Protein AF-A0A9E5WRV5-F1 (afdb_monomer_lite)

Secondary structure (DSSP, 8-state):
---------EEEEEE-S--TTEEEEEEEE-SSTTSPPEEEEEEEEEE--SSEEEEEEPPGGG--SSEEEEEEEEEEES-TTT--B-PPEEEEEEE--PPPPPPPPTTS-SS----SSS-------PPP-

Foldseek 3Di:
DDPDDDQPDKDKDWDADDDPQWFWWWKFKDQDAPDETDPPRTQDTDGDPHGTMDMDRRDVVSCQAFHKMKMWTWIFGPDPPPGDTDDTDMDIDGDHDDDPQQDADPVRHRDDDDDPDDDDDDDDDDPDD

Radius of gyration: 22.15 Å; chains: 1; bounding box: 54×24×63 Å

Sequence (129 aa):
LPVRPTNLYRLTWSANGYPSDTKGFRITASRQAGQAPDPTNVLGTVNWIGNGNYSFNIPARAINRSGQWQFDITPFDDAHPNGNPGTAARVTINAQVYPPDVLRLSDGQRFDINESGGIAIVSFTYPTL

Structure (mmCIF, N/CA/C/O backbone):
data_AF-A0A9E5WRV5-F1
#
_entry.id   AF-A0A9E5WRV5-F1
#
loop_
_atom_site.group_PDB
_atom_site.id
_atom_site.type_symbol
_atom_site.label_atom_id
_atom_site.label_alt_id
_atom_site.label_comp_id
_atom_site.label_asym_id
_atom_site.label_entity_id
_atom_site.label_seq_id
_atom_site.pdbx_PDB_ins_code
_atom_site.Cartn_x
_atom_site.Cartn_y
_atom_site.Cartn_z
_atom_site.occupancy
_atom_site.B_iso_or_equiv
_atom_site.auth_seq_id
_atom_site.auth_comp_id
_atom_site.auth_asym_id
_atom_site.auth_atom_id
_atom_site.pdbx_PDB_model_num
ATOM 1 N N . LEU A 1 1 ? -5.213 -9.100 27.767 1.00 46.94 1 LEU A N 1
ATOM 2 C CA . LEU A 1 1 ? -5.744 -9.047 26.381 1.00 46.94 1 LEU A CA 1
ATOM 3 C C . LEU A 1 1 ? -4.576 -8.857 25.434 1.00 46.94 1 LEU A C 1
ATOM 5 O O . LEU A 1 1 ? -3.623 -8.208 25.855 1.00 46.94 1 LEU A O 1
ATOM 9 N N . PRO A 1 2 ? -4.575 -9.456 24.231 1.00 42.06 2 PRO A N 1
ATOM 10 C CA . PRO A 1 2 ? -3.395 -9.399 23.389 1.00 42.06 2 PRO A CA 1
ATOM 11 C C . PRO A 1 2 ? -3.150 -7.953 22.966 1.00 42.06 2 PRO A C 1
ATOM 13 O O . PRO A 1 2 ? -4.030 -7.299 22.409 1.00 42.06 2 PRO A O 1
ATOM 16 N N . VAL A 1 3 ? -1.938 -7.485 23.250 1.00 51.16 3 VAL A N 1
ATOM 17 C CA . VAL A 1 3 ? -1.363 -6.219 22.796 1.00 51.16 3 VAL A CA 1
ATOM 18 C C . VAL A 1 3 ? -1.178 -6.342 21.284 1.00 51.16 3 VAL A C 1
ATOM 20 O O . VAL A 1 3 ? -0.115 -6.733 20.815 1.00 51.16 3 VAL A O 1
ATOM 23 N N . ARG A 1 4 ? -2.239 -6.199 20.487 1.00 54.00 4 ARG A N 1
ATOM 24 C CA . ARG A 1 4 ? -2.097 -6.393 19.038 1.00 54.00 4 ARG A CA 1
ATOM 25 C C . ARG A 1 4 ? -1.338 -5.206 18.438 1.00 54.00 4 ARG A C 1
ATOM 27 O O . ARG A 1 4 ? -1.544 -4.064 18.841 1.00 54.00 4 ARG A O 1
ATOM 34 N N . PRO A 1 5 ? -0.477 -5.499 17.454 1.00 51.69 5 PRO A N 1
ATOM 35 C CA . PRO A 1 5 ? -1.045 -5.684 16.128 1.00 51.69 5 PRO A CA 1
ATOM 36 C C . PRO A 1 5 ? -0.635 -6.986 15.432 1.00 51.69 5 PRO A C 1
ATOM 38 O O . PRO A 1 5 ? 0.535 -7.228 15.157 1.00 51.69 5 PRO A O 1
ATOM 41 N N . THR A 1 6 ? -1.627 -7.780 15.030 1.00 61.38 6 THR A N 1
ATOM 42 C CA . THR A 1 6 ? -1.492 -8.658 13.859 1.00 61.38 6 THR A CA 1
ATOM 43 C C . T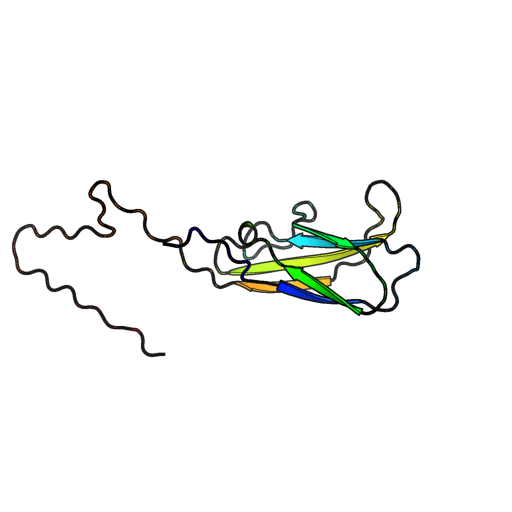HR A 1 6 ? -1.682 -7.809 12.603 1.00 61.38 6 THR A C 1
ATOM 45 O O . THR A 1 6 ? -2.588 -6.976 12.579 1.00 61.38 6 THR A O 1
ATOM 48 N N . ASN A 1 7 ? -0.886 -8.026 11.553 1.00 67.06 7 ASN A N 1
ATOM 49 C CA . ASN A 1 7 ? -1.159 -7.433 10.240 1.00 67.06 7 ASN A CA 1
ATOM 50 C C . ASN A 1 7 ? -2.526 -7.936 9.745 1.00 67.06 7 ASN A C 1
ATOM 52 O O . ASN A 1 7 ? -2.715 -9.142 9.604 1.00 67.06 7 ASN A O 1
ATOM 56 N N . LEU A 1 8 ? -3.481 -7.025 9.536 1.00 81.12 8 LEU A N 1
ATOM 57 C CA . LEU A 1 8 ? -4.853 -7.359 9.119 1.00 81.12 8 LEU A CA 1
ATOM 58 C C . LEU A 1 8 ? -5.012 -7.398 7.597 1.00 81.12 8 LEU A C 1
ATOM 60 O O . LEU A 1 8 ? -5.864 -8.112 7.082 1.00 81.12 8 LEU A O 1
ATOM 64 N N . TYR A 1 9 ? -4.184 -6.633 6.887 1.00 91.38 9 TYR A N 1
ATOM 65 C CA . TYR A 1 9 ? -4.321 -6.411 5.456 1.00 91.38 9 TYR A CA 1
ATOM 66 C C . TYR A 1 9 ? -3.006 -6.691 4.733 1.00 91.38 9 TYR A C 1
ATOM 68 O O . TYR A 1 9 ? -1.913 -6.426 5.244 1.00 91.38 9 TYR A O 1
ATOM 76 N N . ARG A 1 10 ? -3.127 -7.219 3.517 1.00 95.06 10 ARG A N 1
ATOM 77 C CA . ARG A 1 10 ? -2.019 -7.527 2.617 1.00 95.06 10 ARG A CA 1
ATOM 78 C C . ARG A 1 10 ? -2.357 -7.005 1.228 1.00 95.06 10 ARG A C 1
ATOM 80 O O . ARG A 1 10 ? -3.455 -7.243 0.737 1.00 95.06 10 ARG A O 1
ATOM 87 N N . LEU A 1 11 ? -1.398 -6.330 0.605 1.00 97.12 11 LEU A N 1
ATOM 88 C CA . LEU A 1 11 ? -1.431 -6.026 -0.821 1.00 97.12 11 LEU A CA 1
ATOM 89 C C . LEU A 1 11 ? -0.858 -7.218 -1.583 1.00 97.12 11 LEU A C 1
ATOM 91 O O . LEU A 1 11 ? 0.163 -7.770 -1.172 1.00 97.12 11 LEU A O 1
ATOM 95 N N . THR A 1 12 ? -1.493 -7.596 -2.686 1.00 97.19 12 THR A N 1
ATOM 96 C CA . THR A 1 12 ? -1.002 -8.620 -3.616 1.00 97.19 12 THR A CA 1
ATOM 97 C C . THR A 1 12 ? -1.120 -8.098 -5.036 1.00 97.19 12 THR A C 1
ATOM 99 O O . THR A 1 12 ? -2.157 -7.535 -5.385 1.00 97.19 12 THR A O 1
ATOM 102 N N . TRP A 1 13 ? -0.085 -8.284 -5.848 1.00 97.88 13 TRP A N 1
ATOM 103 C CA . TRP A 1 13 ? -0.085 -7.869 -7.250 1.00 97.88 13 TRP A CA 1
ATOM 104 C C . TRP A 1 13 ? 0.766 -8.810 -8.097 1.00 97.88 13 TRP A C 1
ATOM 106 O O . TRP A 1 13 ? 1.666 -9.479 -7.588 1.00 97.88 13 TRP A O 1
ATOM 116 N N . SER A 1 14 ? 0.483 -8.847 -9.394 1.00 97.69 14 SER A N 1
ATOM 117 C CA . SER A 1 14 ? 1.325 -9.516 -10.384 1.00 97.69 14 SER A CA 1
ATOM 118 C C . SER A 1 14 ? 2.169 -8.473 -11.101 1.00 97.69 14 SER A C 1
ATOM 120 O O . SER A 1 14 ? 1.679 -7.392 -11.425 1.00 97.69 14 SER A O 1
ATOM 122 N N . ALA A 1 15 ? 3.426 -8.799 -11.367 1.00 97.12 15 ALA A N 1
ATOM 123 C CA . ALA A 1 15 ? 4.338 -7.929 -12.087 1.00 97.12 15 ALA A CA 1
ATOM 124 C C . ALA A 1 15 ? 5.029 -8.725 -13.198 1.00 97.12 15 ALA A C 1
ATOM 126 O O . ALA A 1 15 ? 5.637 -9.764 -12.941 1.00 97.12 15 ALA A O 1
ATOM 127 N N . ASN A 1 16 ? 4.885 -8.247 -14.435 1.00 96.12 16 ASN A N 1
ATOM 128 C CA . ASN A 1 16 ? 5.365 -8.908 -15.645 1.00 96.12 16 ASN A CA 1
ATOM 129 C C . ASN A 1 16 ? 5.893 -7.868 -16.633 1.00 96.12 16 ASN A C 1
ATOM 131 O O . ASN A 1 16 ? 5.290 -6.807 -16.775 1.00 96.12 16 ASN A O 1
ATOM 135 N N . GLY A 1 17 ? 6.973 -8.195 -17.345 1.00 94.19 17 GLY A N 1
ATOM 136 C CA . GLY A 1 17 ? 7.474 -7.362 -18.447 1.00 94.19 17 GLY A CA 1
ATOM 137 C C . GLY A 1 17 ? 8.164 -6.071 -17.999 1.00 94.19 17 GLY A C 1
ATOM 138 O O . GLY A 1 17 ? 8.199 -5.103 -18.752 1.00 94.19 17 GLY A O 1
ATOM 139 N N . TYR A 1 18 ? 8.693 -6.050 -16.776 1.00 94.31 18 TYR A N 1
ATOM 140 C CA . TYR A 1 18 ? 9.471 -4.926 -16.270 1.00 94.31 18 TYR A CA 1
ATOM 141 C C . TYR A 1 18 ? 10.869 -4.875 -16.918 1.00 94.31 18 TYR A C 1
ATOM 143 O O . TYR A 1 18 ? 11.456 -5.936 -17.159 1.00 94.31 18 TYR A O 1
ATOM 151 N N . PRO A 1 19 ? 11.411 -3.673 -17.195 1.00 94.62 19 PRO A N 1
ATOM 152 C CA . PRO A 1 19 ? 12.770 -3.487 -17.706 1.00 94.62 19 PRO A CA 1
ATOM 153 C C . PRO A 1 19 ? 13.856 -4.137 -16.835 1.00 94.62 19 PRO A C 1
ATOM 155 O O . PRO A 1 19 ? 13.665 -4.337 -15.633 1.00 94.62 19 PRO A O 1
ATOM 158 N N . SER A 1 20 ? 15.014 -4.438 -17.430 1.00 94.06 20 SER A N 1
ATOM 159 C CA . SER A 1 20 ? 16.127 -5.130 -16.756 1.00 94.06 20 SER A CA 1
ATOM 160 C C . SER A 1 20 ? 16.753 -4.349 -15.600 1.00 94.06 20 SER A C 1
ATOM 162 O O . SER A 1 20 ? 17.347 -4.958 -14.718 1.00 94.06 20 SER A O 1
ATOM 164 N N . ASP A 1 21 ? 16.623 -3.026 -15.606 1.00 96.00 21 ASP A N 1
ATOM 165 C CA . ASP A 1 21 ? 17.081 -2.101 -14.565 1.00 96.00 21 ASP A CA 1
ATOM 166 C C . ASP A 1 21 ? 16.041 -1.886 -13.449 1.00 96.00 21 ASP A C 1
ATOM 168 O O . ASP A 1 21 ? 16.264 -1.108 -12.522 1.00 96.00 21 ASP A O 1
A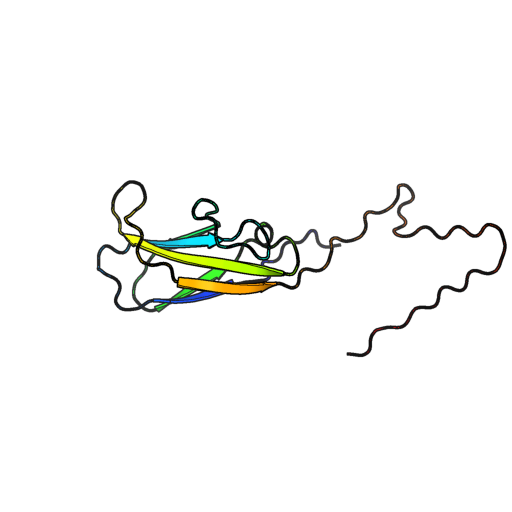TOM 172 N N . THR A 1 22 ? 14.905 -2.593 -13.478 1.00 97.06 22 THR A N 1
ATOM 173 C CA . THR A 1 22 ? 13.905 -2.509 -12.405 1.00 97.06 22 THR A CA 1
ATOM 174 C C . THR A 1 22 ? 14.487 -3.018 -11.090 1.00 97.06 22 THR A C 1
ATOM 176 O O . THR A 1 22 ? 14.905 -4.171 -10.978 1.00 97.06 22 THR A O 1
ATOM 179 N N . LYS A 1 23 ? 14.436 -2.180 -10.052 1.00 96.94 23 LYS A N 1
ATOM 180 C CA . LYS A 1 23 ? 14.965 -2.498 -8.722 1.00 96.94 23 LYS A CA 1
ATOM 181 C C . LYS A 1 23 ? 13.889 -2.975 -7.756 1.00 96.94 23 LYS A C 1
ATOM 183 O O . LYS A 1 23 ? 14.138 -3.854 -6.928 1.00 96.94 23 LYS A O 1
ATOM 188 N N . GLY A 1 24 ? 12.679 -2.428 -7.844 1.00 97.31 24 GLY A N 1
ATOM 189 C CA . GLY A 1 24 ? 11.583 -2.870 -6.988 1.00 97.31 24 GLY A CA 1
ATOM 190 C C . GLY A 1 24 ? 10.348 -1.993 -7.033 1.00 97.31 24 GLY A C 1
ATOM 191 O O . GLY A 1 24 ? 10.153 -1.196 -7.944 1.00 97.31 24 GLY A O 1
ATOM 192 N N . PHE A 1 25 ? 9.517 -2.154 -6.006 1.00 98.19 25 PHE A N 1
ATOM 193 C CA . PHE A 1 25 ? 8.255 -1.452 -5.818 1.00 98.19 25 PHE A CA 1
ATOM 194 C C . PHE A 1 25 ? 8.268 -0.707 -4.490 1.00 98.19 25 PHE A C 1
ATOM 196 O O . PHE A 1 25 ? 8.478 -1.308 -3.434 1.00 98.19 25 PHE A O 1
ATOM 203 N N . ARG A 1 26 ? 8.031 0.599 -4.530 1.00 97.94 26 ARG A N 1
ATOM 204 C CA . ARG A 1 26 ? 7.813 1.434 -3.353 1.00 97.94 26 ARG A CA 1
ATOM 205 C C . ARG A 1 26 ? 6.332 1.427 -3.012 1.00 97.94 26 ARG A C 1
ATOM 207 O O . ARG A 1 26 ? 5.503 1.666 -3.885 1.00 97.94 26 ARG A O 1
ATOM 214 N N . ILE A 1 27 ? 6.019 1.179 -1.745 1.00 98.38 27 ILE A N 1
ATOM 215 C CA . ILE A 1 27 ? 4.651 1.190 -1.234 1.00 98.38 27 ILE A CA 1
ATOM 216 C C . ILE A 1 27 ? 4.444 2.468 -0.434 1.00 98.38 27 ILE A C 1
ATOM 218 O O . ILE A 1 27 ? 5.078 2.653 0.609 1.00 98.38 27 ILE A O 1
ATOM 222 N N . THR A 1 28 ? 3.553 3.339 -0.894 1.00 98.25 28 THR A N 1
ATOM 223 C CA . THR A 1 28 ? 3.106 4.516 -0.137 1.00 98.25 28 THR A CA 1
ATOM 224 C C . THR A 1 28 ? 1.636 4.389 0.227 1.00 98.25 28 THR A C 1
ATOM 226 O O . THR A 1 28 ? 0.898 3.598 -0.362 1.00 98.25 28 THR A O 1
ATOM 229 N N . ALA A 1 29 ? 1.207 5.133 1.242 1.00 98.12 29 ALA A N 1
ATOM 230 C CA . ALA A 1 29 ? -0.157 5.063 1.748 1.00 98.12 29 ALA A CA 1
ATOM 231 C C . ALA A 1 29 ? -0.716 6.439 2.090 1.00 98.12 29 ALA A C 1
ATOM 233 O O . ALA A 1 29 ? 0.027 7.378 2.394 1.00 98.12 29 ALA A O 1
ATOM 234 N N . SER A 1 30 ? -2.040 6.547 2.119 1.00 98.06 30 SER A N 1
ATOM 235 C CA . SER A 1 30 ? -2.719 7.697 2.715 1.00 98.06 30 SER A CA 1
ATOM 236 C C . SER A 1 30 ? -2.284 7.856 4.175 1.00 98.06 30 SER A C 1
ATOM 238 O O . SER A 1 30 ? -2.056 6.867 4.871 1.00 98.06 30 SER A O 1
ATOM 240 N N . ARG A 1 31 ? -2.192 9.092 4.678 1.00 96.00 31 ARG A N 1
ATOM 241 C CA . ARG A 1 31 ? -1.978 9.329 6.122 1.00 96.00 31 ARG A CA 1
ATOM 242 C C . ARG A 1 31 ? -3.252 9.174 6.947 1.00 96.00 31 ARG A C 1
ATOM 244 O O . ARG A 1 31 ? -3.187 8.991 8.159 1.00 96.00 31 ARG A O 1
ATOM 251 N N . GLN A 1 32 ? -4.401 9.311 6.295 1.00 95.25 32 GLN A N 1
ATOM 252 C CA . GLN A 1 32 ? -5.720 9.268 6.909 1.00 95.25 32 GLN A CA 1
ATOM 253 C C . GLN A 1 32 ? -6.710 8.602 5.955 1.00 95.25 32 GLN A C 1
ATOM 255 O O . GLN A 1 32 ? -6.558 8.680 4.733 1.00 95.25 32 GLN A O 1
ATOM 260 N N . ALA A 1 33 ? -7.749 7.990 6.519 1.00 94.75 33 ALA A N 1
ATOM 261 C CA . ALA A 1 33 ? -8.847 7.444 5.735 1.00 94.75 33 ALA A CA 1
ATOM 262 C C . ALA A 1 33 ? -9.555 8.547 4.919 1.00 94.75 33 ALA A C 1
ATOM 264 O O . ALA A 1 33 ? -9.797 9.642 5.423 1.00 94.75 33 ALA A O 1
ATOM 265 N N . GLY A 1 34 ? -9.897 8.242 3.668 1.00 96.06 34 GLY A N 1
ATOM 266 C CA . GLY A 1 34 ? -10.542 9.139 2.707 1.00 96.06 34 GLY A CA 1
ATOM 267 C C . GLY A 1 34 ? -9.578 10.030 1.921 1.00 96.06 34 GLY A C 1
ATOM 268 O O . GLY A 1 34 ? -10.026 10.777 1.059 1.00 96.06 34 GLY A O 1
ATOM 269 N N . GLN A 1 35 ? -8.272 9.960 2.196 1.00 97.12 35 GLN A N 1
ATOM 270 C CA . GLN A 1 35 ? -7.258 10.761 1.507 1.00 97.12 35 GLN A CA 1
ATOM 271 C C . GLN A 1 35 ? -6.535 9.964 0.421 1.00 97.12 35 GLN A C 1
ATOM 273 O O . GLN A 1 35 ? -6.462 8.733 0.476 1.00 97.12 35 GLN A O 1
ATOM 278 N 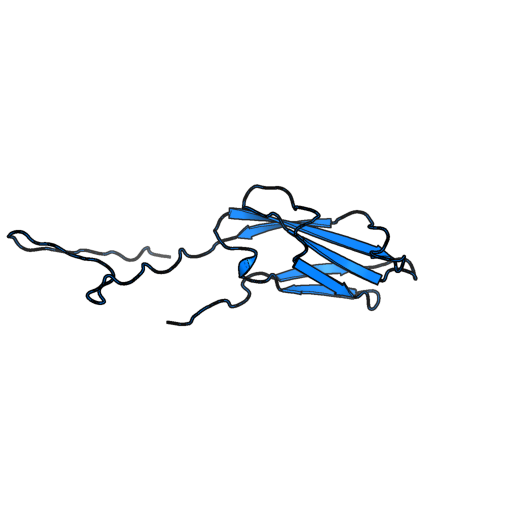N . ALA A 1 36 ? -5.941 10.677 -0.533 1.00 97.38 36 ALA A N 1
ATOM 279 C CA . ALA A 1 36 ? -5.007 10.092 -1.487 1.00 97.38 36 ALA A CA 1
ATOM 280 C C . ALA A 1 36 ? -3.712 9.613 -0.789 1.00 97.38 36 ALA A C 1
ATOM 282 O O . ALA A 1 36 ? -3.400 10.082 0.314 1.00 97.38 36 ALA A O 1
ATOM 283 N N . PRO A 1 37 ? -2.941 8.703 -1.414 1.00 97.38 37 PRO A N 1
ATOM 284 C CA . PRO A 1 37 ? -1.621 8.326 -0.931 1.00 97.38 37 PRO A CA 1
ATOM 285 C C . PRO A 1 37 ? -0.694 9.535 -0.834 1.00 97.38 37 PRO A C 1
ATOM 287 O O . PRO A 1 37 ? -0.621 10.348 -1.755 1.00 97.38 37 PRO A O 1
ATOM 290 N N . ASP A 1 38 ? 0.030 9.643 0.278 1.00 97.25 38 ASP A N 1
ATOM 291 C CA . ASP A 1 38 ? 1.090 10.636 0.417 1.00 97.25 38 ASP A CA 1
ATOM 292 C C . ASP A 1 38 ? 2.399 10.024 -0.116 1.00 97.25 38 ASP A C 1
ATOM 294 O O . ASP A 1 38 ? 2.861 9.022 0.442 1.00 97.25 38 ASP A O 1
ATOM 298 N N . PRO A 1 39 ? 3.028 10.602 -1.158 1.00 93.88 39 PRO A N 1
ATOM 299 C CA . PRO A 1 39 ? 4.258 10.068 -1.747 1.00 93.88 39 PRO A CA 1
ATOM 300 C C . PRO A 1 39 ? 5.442 10.026 -0.767 1.00 93.88 39 PRO A C 1
ATOM 302 O O . PRO A 1 39 ? 6.404 9.295 -0.999 1.00 93.88 39 PRO A O 1
ATOM 305 N N . THR A 1 40 ? 5.380 10.776 0.334 1.00 95.44 40 THR A N 1
ATOM 306 C CA . THR A 1 40 ? 6.387 10.771 1.405 1.00 95.44 40 THR A CA 1
ATOM 307 C C . THR A 1 40 ? 6.086 9.755 2.509 1.00 95.44 40 THR A C 1
ATOM 309 O O . THR A 1 40 ? 6.979 9.395 3.276 1.00 95.44 40 THR A O 1
ATOM 312 N N . ASN A 1 41 ? 4.852 9.248 2.593 1.00 97.12 41 ASN A N 1
ATOM 313 C CA . ASN A 1 41 ? 4.446 8.241 3.572 1.00 97.12 41 ASN A CA 1
ATOM 314 C C . ASN A 1 41 ? 4.756 6.827 3.058 1.00 97.12 41 ASN A C 1
ATOM 316 O O . ASN A 1 41 ? 3.861 6.037 2.743 1.00 97.12 41 ASN A O 1
ATOM 320 N N . VAL A 1 42 ? 6.049 6.529 2.937 1.00 97.12 42 VAL A N 1
ATOM 321 C CA . VAL A 1 42 ? 6.553 5.233 2.471 1.00 97.12 42 VAL A CA 1
ATOM 322 C C . VAL A 1 42 ? 6.416 4.192 3.581 1.00 97.12 42 VAL A C 1
ATOM 324 O O . VAL A 1 42 ? 7.004 4.324 4.653 1.00 97.12 42 VAL A O 1
ATOM 327 N N . LEU A 1 43 ? 5.660 3.127 3.315 1.00 96.69 43 LEU A N 1
ATOM 328 C CA . LEU A 1 43 ? 5.508 1.998 4.235 1.00 96.69 43 LEU A CA 1
ATOM 329 C C . LEU A 1 43 ? 6.633 0.975 4.092 1.00 96.69 43 LEU A C 1
ATOM 331 O O . LEU A 1 43 ? 6.968 0.290 5.059 1.00 96.69 43 LEU A O 1
ATOM 335 N N . GLY A 1 44 ? 7.194 0.854 2.890 1.00 96.38 44 GLY A N 1
ATOM 336 C CA . GLY A 1 44 ? 8.300 -0.047 2.611 1.00 96.38 44 GLY A CA 1
ATOM 337 C C . GLY A 1 44 ? 8.561 -0.233 1.124 1.00 96.38 44 GLY A C 1
ATOM 338 O O . GLY A 1 44 ? 7.924 0.390 0.271 1.00 96.38 44 GLY A O 1
ATOM 339 N N . THR A 1 45 ? 9.499 -1.130 0.846 1.00 96.75 45 THR A N 1
ATOM 340 C CA . THR A 1 45 ? 9.940 -1.492 -0.499 1.00 96.75 45 THR A CA 1
ATOM 341 C C . THR A 1 45 ? 9.889 -3.005 -0.656 1.00 96.75 45 THR A C 1
ATOM 343 O O . THR A 1 45 ? 10.250 -3.736 0.267 1.00 96.75 45 THR A O 1
ATOM 346 N N . VAL A 1 46 ? 9.467 -3.473 -1.826 1.00 98.06 46 VAL A N 1
ATOM 347 C CA . VAL A 1 46 ? 9.550 -4.879 -2.228 1.00 98.06 46 VAL A CA 1
ATOM 348 C C . VAL A 1 46 ? 10.504 -4.983 -3.409 1.00 98.06 46 VAL A C 1
ATOM 350 O O . VAL A 1 46 ? 10.269 -4.360 -4.441 1.00 98.06 46 VAL A O 1
ATOM 353 N N . ASN A 1 47 ? 11.592 -5.735 -3.248 1.00 97.00 47 ASN A N 1
ATOM 354 C CA . ASN A 1 47 ? 12.600 -5.891 -4.296 1.00 97.00 47 ASN A CA 1
ATOM 355 C C . ASN A 1 47 ? 12.031 -6.661 -5.488 1.00 97.00 47 ASN A C 1
ATOM 357 O O . ASN A 1 47 ? 11.286 -7.625 -5.310 1.00 97.00 47 ASN A O 1
ATOM 361 N N . TRP A 1 48 ? 12.419 -6.252 -6.690 1.00 97.06 48 TRP A N 1
ATOM 362 C CA . TRP A 1 48 ? 12.143 -6.999 -7.908 1.00 97.06 48 TRP A CA 1
ATOM 363 C C . TRP A 1 48 ? 13.037 -8.241 -7.964 1.00 97.06 48 TRP A C 1
ATOM 365 O O . TRP A 1 48 ? 14.249 -8.149 -7.785 1.00 97.06 48 TRP A O 1
ATOM 375 N N . ILE A 1 49 ? 12.430 -9.404 -8.197 1.00 96.38 49 ILE A N 1
ATOM 376 C CA . ILE A 1 49 ? 13.117 -10.702 -8.319 1.00 96.38 49 ILE A CA 1
ATOM 377 C C . ILE A 1 49 ? 12.754 -11.435 -9.622 1.00 96.38 49 ILE A C 1
ATOM 379 O O . ILE A 1 49 ? 13.015 -12.627 -9.759 1.00 96.38 49 ILE A O 1
ATOM 383 N N . GLY A 1 50 ? 12.143 -10.728 -10.578 1.00 96.88 50 GLY A N 1
ATOM 384 C CA . GLY A 1 50 ? 11.647 -11.284 -11.837 1.00 96.88 50 GLY A CA 1
ATOM 385 C C . GLY A 1 50 ? 10.121 -11.355 -11.915 1.00 96.88 50 GLY A C 1
ATOM 386 O O . GLY A 1 50 ? 9.404 -10.938 -11.004 1.00 96.88 50 GLY A O 1
ATOM 387 N N . ASN A 1 51 ? 9.611 -11.870 -13.034 1.00 97.81 51 ASN A N 1
ATOM 388 C CA . ASN A 1 51 ? 8.171 -11.953 -13.271 1.00 97.81 51 ASN A CA 1
ATOM 389 C C . ASN A 1 51 ? 7.494 -12.844 -12.224 1.00 97.81 51 ASN A C 1
ATOM 391 O O . ASN A 1 51 ? 7.990 -13.926 -11.908 1.00 97.81 51 ASN A O 1
ATOM 395 N N . GLY A 1 52 ? 6.340 -12.419 -11.717 1.00 97.81 52 GLY A N 1
ATOM 396 C CA . GLY A 1 52 ? 5.594 -13.227 -10.762 1.00 97.81 52 GLY A CA 1
ATOM 397 C C . GLY A 1 52 ? 4.627 -12.447 -9.889 1.00 97.81 52 GLY A C 1
ATOM 398 O O . GLY A 1 52 ? 4.286 -11.293 -10.154 1.00 97.81 52 GLY A O 1
ATOM 399 N N . ASN A 1 53 ? 4.174 -13.123 -8.835 1.00 98.19 53 ASN A N 1
ATOM 400 C CA . ASN A 1 53 ? 3.254 -12.574 -7.852 1.00 98.19 53 ASN A CA 1
ATOM 401 C C . ASN A 1 53 ? 4.018 -12.076 -6.630 1.00 98.19 53 ASN A C 1
ATOM 403 O O . ASN A 1 53 ? 4.842 -12.786 -6.056 1.00 98.19 53 ASN A O 1
ATOM 407 N N . TYR A 1 54 ? 3.677 -10.871 -6.208 1.00 98.38 54 TYR A N 1
ATOM 408 C CA . TYR A 1 54 ? 4.286 -10.166 -5.099 1.00 98.38 54 TYR A CA 1
ATOM 409 C C . TYR A 1 54 ? 3.252 -9.888 -4.017 1.00 98.38 54 TYR A C 1
ATOM 411 O O . TYR A 1 54 ? 2.039 -9.873 -4.257 1.00 98.38 54 TYR A O 1
ATOM 419 N N . SER A 1 55 ? 3.739 -9.657 -2.800 1.00 97.56 55 SER A N 1
ATOM 420 C CA . SER A 1 55 ? 2.882 -9.226 -1.709 1.00 97.56 55 SER A CA 1
ATOM 421 C C . SER A 1 55 ? 3.597 -8.322 -0.719 1.00 97.56 55 SER A C 1
ATOM 423 O O . SER A 1 55 ? 4.814 -8.391 -0.554 1.00 97.56 55 SER A O 1
ATOM 425 N N . PHE A 1 56 ? 2.815 -7.493 -0.033 1.00 97.50 56 PHE A N 1
ATOM 426 C CA . PHE A 1 56 ? 3.282 -6.621 1.034 1.00 97.50 56 PHE A CA 1
ATOM 427 C C . PHE A 1 56 ? 2.286 -6.655 2.193 1.00 97.50 56 PHE A C 1
ATOM 429 O O . PHE A 1 56 ? 1.104 -6.346 2.023 1.00 97.50 56 PHE A O 1
ATOM 436 N N . ASN A 1 57 ? 2.751 -7.046 3.380 1.00 95.62 57 ASN A N 1
ATOM 437 C CA . ASN A 1 57 ? 1.934 -6.990 4.589 1.00 95.62 57 ASN A CA 1
ATOM 438 C C . ASN A 1 57 ? 1.877 -5.543 5.075 1.00 95.62 57 ASN A C 1
ATOM 440 O O . ASN A 1 57 ? 2.912 -4.963 5.401 1.00 95.62 57 ASN A O 1
ATOM 444 N N . ILE A 1 58 ? 0.676 -4.978 5.157 1.00 94.00 58 ILE A N 1
ATOM 445 C CA . ILE A 1 58 ? 0.500 -3.601 5.605 1.00 94.00 58 ILE A CA 1
ATOM 446 C C . ILE A 1 58 ? 0.772 -3.563 7.113 1.00 94.00 58 ILE A C 1
ATOM 448 O O . ILE A 1 58 ? 0.101 -4.287 7.859 1.00 94.00 58 ILE A O 1
ATOM 452 N N . PRO A 1 59 ? 1.728 -2.739 7.591 1.00 90.69 59 PRO A N 1
ATOM 453 C CA . PRO A 1 59 ? 1.955 -2.582 9.017 1.00 90.69 59 PRO A CA 1
ATOM 454 C C . PRO A 1 59 ? 0.661 -2.126 9.679 1.00 90.69 59 PRO A C 1
ATOM 456 O O . PRO A 1 59 ? 0.070 -1.138 9.254 1.00 90.69 59 PRO A O 1
ATOM 459 N N . ALA A 1 60 ? 0.229 -2.793 10.743 1.00 82.88 60 ALA A N 1
ATOM 460 C CA . ALA A 1 60 ? -1.054 -2.463 11.362 1.00 82.88 60 ALA A CA 1
ATOM 461 C C . ALA A 1 60 ? -1.166 -1.002 11.838 1.00 82.88 60 ALA A C 1
ATOM 463 O O . ALA A 1 60 ? -2.251 -0.438 11.821 1.00 82.88 60 ALA A O 1
ATOM 464 N N . ARG A 1 61 ? -0.045 -0.353 12.197 1.00 85.00 61 ARG A N 1
ATOM 465 C CA . ARG A 1 61 ? -0.022 1.083 12.538 1.00 85.00 61 ARG A CA 1
ATOM 466 C C . ARG A 1 61 ? -0.419 2.002 11.375 1.00 85.00 61 ARG A C 1
ATOM 468 O O . ARG A 1 61 ? -0.781 3.145 11.620 1.00 85.00 61 ARG A O 1
ATOM 475 N N . ALA A 1 62 ? -0.310 1.530 10.131 1.00 90.06 62 ALA A N 1
ATOM 476 C CA . ALA A 1 62 ? -0.661 2.304 8.945 1.00 90.06 62 ALA A CA 1
ATOM 477 C C . ALA A 1 62 ? -2.181 2.442 8.782 1.00 90.06 62 ALA A C 1
ATOM 479 O O . ALA A 1 62 ? -2.632 3.437 8.235 1.00 90.06 62 ALA A O 1
ATOM 480 N N . ILE A 1 63 ? -2.963 1.478 9.282 1.00 89.56 63 ILE A N 1
ATOM 481 C CA . ILE A 1 63 ? -4.429 1.503 9.263 1.00 89.56 63 ILE A CA 1
ATOM 482 C C . ILE A 1 63 ? -4.910 1.543 10.714 1.00 89.56 63 ILE A C 1
ATOM 484 O O . ILE A 1 63 ? -5.130 0.517 11.351 1.00 89.56 63 ILE A O 1
ATOM 488 N N . ASN A 1 64 ? -5.055 2.753 11.247 1.00 85.06 64 ASN A N 1
ATOM 489 C CA . ASN A 1 64 ? -5.368 2.980 12.661 1.00 85.06 64 ASN A CA 1
ATOM 490 C C . ASN A 1 64 ? -6.863 3.200 12.957 1.00 85.06 64 ASN A C 1
ATOM 492 O O . ASN A 1 64 ? -7.244 3.326 14.118 1.00 85.06 64 ASN A O 1
ATOM 496 N N . ARG A 1 65 ? -7.711 3.265 11.927 1.00 85.81 65 ARG A N 1
ATOM 497 C CA . ARG A 1 65 ? -9.166 3.439 12.043 1.00 85.81 65 ARG A CA 1
ATOM 498 C C . ARG A 1 65 ? -9.885 2.859 10.833 1.00 85.81 65 ARG A C 1
ATOM 500 O O . ARG A 1 65 ? -9.301 2.752 9.751 1.00 85.81 65 ARG A O 1
ATOM 507 N N . SER A 1 66 ? -11.171 2.565 11.007 1.00 89.56 66 SER A N 1
ATOM 508 C CA . SER A 1 66 ? -12.059 2.209 9.902 1.00 89.56 66 SER A CA 1
ATOM 509 C C . SER A 1 66 ? -12.178 3.343 8.884 1.00 89.56 66 SER A C 1
ATOM 511 O O . SER A 1 66 ? -12.109 4.530 9.230 1.00 89.56 66 SER A O 1
ATOM 513 N N . GLY A 1 67 ? -12.386 2.961 7.628 1.00 93.06 67 GLY A N 1
ATOM 514 C CA . GLY A 1 67 ? -12.584 3.870 6.505 1.00 93.06 67 GLY A CA 1
ATOM 515 C C . GLY A 1 67 ? -11.848 3.421 5.248 1.00 93.06 67 GLY A C 1
ATOM 516 O O . GLY A 1 67 ? -11.222 2.364 5.213 1.00 93.06 67 GLY A O 1
ATOM 517 N N . GLN A 1 68 ? -11.936 4.235 4.201 1.00 96.94 68 GLN A N 1
ATOM 518 C CA . GLN A 1 68 ? -11.275 3.964 2.932 1.00 96.94 68 GLN A CA 1
ATOM 519 C C . GLN A 1 68 ? -9.808 4.406 2.984 1.00 96.94 68 GLN A C 1
ATOM 521 O O . GLN A 1 68 ? -9.528 5.578 3.202 1.00 96.94 68 GLN A O 1
ATOM 526 N N . TRP A 1 69 ? -8.873 3.496 2.757 1.00 97.31 69 TRP A N 1
ATOM 527 C CA . TRP A 1 69 ? -7.439 3.773 2.685 1.00 97.31 69 TRP A CA 1
ATOM 528 C C . TRP A 1 69 ? -6.938 3.518 1.270 1.00 97.31 69 TRP A C 1
ATOM 530 O O . TRP A 1 69 ? -7.344 2.538 0.644 1.00 97.31 69 TRP A O 1
ATOM 540 N N . GLN A 1 70 ? -6.056 4.380 0.769 1.00 98.12 70 GLN A N 1
ATOM 541 C CA . GLN A 1 70 ? -5.444 4.217 -0.545 1.00 98.12 70 GLN A CA 1
ATOM 542 C C . GLN A 1 70 ? -3.948 3.936 -0.401 1.00 98.12 70 GLN A C 1
ATOM 544 O O . GLN A 1 70 ? -3.280 4.439 0.505 1.00 98.12 70 GLN A O 1
ATOM 549 N N . PHE A 1 71 ? -3.434 3.123 -1.314 1.00 98.38 71 PHE A N 1
ATOM 550 C CA . PHE A 1 71 ? -2.040 2.714 -1.388 1.00 98.38 71 PHE A CA 1
ATOM 551 C C . PHE A 1 71 ? -1.574 2.831 -2.828 1.00 98.38 71 PHE A C 1
ATOM 553 O O . PHE A 1 71 ? -2.313 2.445 -3.732 1.00 98.38 71 PHE A O 1
ATOM 560 N N . ASP A 1 72 ? -0.355 3.309 -3.030 1.00 98.56 72 ASP A N 1
ATOM 561 C CA . ASP A 1 72 ? 0.290 3.285 -4.337 1.00 98.56 72 ASP A CA 1
ATOM 562 C C . ASP A 1 72 ? 1.433 2.267 -4.313 1.00 98.56 72 ASP A C 1
ATOM 564 O O . ASP A 1 72 ? 2.255 2.239 -3.393 1.00 98.56 72 ASP A O 1
ATOM 568 N N . ILE A 1 73 ? 1.448 1.407 -5.331 1.00 98.56 73 ILE A N 1
ATOM 569 C CA . ILE A 1 73 ? 2.531 0.474 -5.636 1.00 98.56 73 ILE A CA 1
ATOM 570 C C . ILE A 1 73 ? 3.277 1.069 -6.827 1.00 98.56 73 ILE A C 1
ATOM 572 O O . ILE A 1 73 ? 2.793 1.018 -7.960 1.00 98.56 73 ILE A O 1
ATOM 576 N N . THR A 1 74 ? 4.441 1.659 -6.570 1.00 98.19 74 THR A N 1
ATOM 577 C CA . THR A 1 74 ? 5.198 2.405 -7.582 1.00 98.19 74 THR A CA 1
ATOM 578 C C . THR A 1 74 ? 6.487 1.667 -7.924 1.00 98.19 74 THR A C 1
ATOM 580 O O . THR A 1 74 ? 7.356 1.560 -7.055 1.00 98.19 74 THR A O 1
ATOM 583 N N . PRO A 1 75 ? 6.653 1.152 -9.153 1.00 97.88 75 PRO A N 1
ATOM 584 C CA . PRO A 1 75 ? 7.920 0.569 -9.572 1.00 97.88 75 PRO A CA 1
ATOM 585 C C . PRO A 1 75 ? 9.011 1.643 -9.659 1.00 97.88 75 PRO A C 1
ATOM 587 O O . PRO A 1 75 ? 8.711 2.808 -9.918 1.00 97.88 75 PRO A O 1
ATOM 590 N N . PHE A 1 76 ? 10.267 1.263 -9.450 1.00 97.69 76 PHE A N 1
ATOM 591 C CA . PHE A 1 76 ? 11.420 2.145 -9.625 1.00 97.69 76 PHE A CA 1
ATOM 592 C C . PHE A 1 76 ? 12.648 1.371 -10.125 1.00 97.69 76 PHE A C 1
ATOM 594 O O . PHE A 1 76 ? 12.791 0.175 -9.846 1.00 97.69 76 PHE A O 1
ATOM 601 N N . ASP A 1 77 ? 13.509 2.062 -10.870 1.00 97.12 77 ASP A N 1
ATOM 602 C CA . ASP A 1 77 ? 14.766 1.526 -11.410 1.00 97.12 77 ASP A CA 1
ATOM 603 C C . ASP A 1 77 ? 15.927 1.575 -10.388 1.00 97.12 77 ASP A C 1
ATOM 605 O O . ASP A 1 77 ? 15.744 1.888 -9.206 1.00 97.12 77 ASP A O 1
ATOM 609 N N . ASP A 1 78 ? 17.137 1.223 -10.817 1.00 95.12 78 ASP A N 1
ATOM 610 C CA . ASP A 1 78 ? 18.341 1.207 -9.986 1.00 95.12 78 ASP A CA 1
ATOM 611 C C . ASP A 1 78 ? 19.134 2.526 -9.955 1.00 95.12 78 ASP A C 1
ATOM 613 O O . ASP A 1 78 ? 20.185 2.594 -9.298 1.00 95.12 78 ASP A O 1
ATOM 617 N N . ALA A 1 79 ? 18.607 3.598 -10.560 1.00 95.38 79 ALA A N 1
ATOM 618 C CA . ALA A 1 79 ? 19.248 4.905 -10.554 1.00 95.38 79 ALA A CA 1
ATOM 619 C C . ALA A 1 79 ? 19.428 5.433 -9.120 1.00 95.38 79 ALA A C 1
ATOM 621 O O . ALA A 1 79 ? 18.560 5.314 -8.252 1.00 95.38 79 ALA A O 1
ATOM 622 N N . HIS A 1 80 ? 20.571 6.050 -8.830 1.00 88.19 80 HIS A N 1
ATOM 623 C CA . HIS A 1 80 ? 20.840 6.594 -7.498 1.00 88.19 80 HIS A CA 1
ATOM 624 C C . HIS A 1 80 ? 20.333 8.041 -7.376 1.00 88.19 80 HIS A C 1
ATOM 626 O O . HIS A 1 80 ? 20.400 8.792 -8.346 1.00 88.19 80 HIS A O 1
ATOM 632 N N . PRO A 1 81 ? 19.861 8.474 -6.190 1.00 86.94 81 PRO A N 1
ATOM 633 C CA . PRO A 1 81 ? 19.820 7.722 -4.930 1.00 86.94 81 PRO A CA 1
ATOM 634 C C . PRO A 1 81 ? 18.560 6.859 -4.723 1.00 86.94 81 PRO A C 1
ATOM 636 O O . PRO A 1 81 ? 18.610 5.911 -3.946 1.00 86.94 81 PRO A O 1
ATOM 639 N N . ASN A 1 82 ? 17.442 7.167 -5.391 1.00 82.94 82 ASN A N 1
ATOM 640 C CA . ASN A 1 82 ? 16.115 6.630 -5.044 1.00 82.94 82 ASN A CA 1
ATOM 641 C C . ASN A 1 82 ? 15.365 5.952 -6.206 1.00 82.94 82 ASN A C 1
ATOM 643 O O . ASN A 1 82 ? 14.179 5.651 -6.053 1.00 82.94 82 ASN A O 1
ATOM 647 N N . GLY A 1 83 ? 16.030 5.721 -7.334 1.00 91.50 83 GLY A N 1
ATOM 648 C CA . GLY A 1 83 ? 15.441 5.255 -8.586 1.00 91.50 83 GLY A CA 1
ATOM 649 C C . GLY A 1 83 ? 14.522 6.290 -9.233 1.00 91.50 83 GLY A C 1
ATOM 650 O O . GLY A 1 83 ? 13.934 7.140 -8.553 1.00 91.50 83 GLY A O 1
ATOM 651 N N . ASN A 1 84 ? 14.355 6.208 -10.546 1.00 94.88 84 ASN A N 1
ATOM 652 C CA . ASN A 1 84 ? 13.292 6.908 -11.247 1.00 94.88 84 ASN A CA 1
ATOM 653 C C . ASN A 1 84 ? 11.974 6.157 -11.016 1.00 94.88 84 ASN A C 1
ATOM 655 O O . ASN A 1 84 ? 11.894 4.954 -11.282 1.00 94.88 84 ASN A O 1
ATOM 659 N N . PRO A 1 85 ? 10.933 6.825 -10.493 1.00 95.81 85 PRO A N 1
ATOM 660 C CA . PRO A 1 85 ? 9.641 6.191 -10.291 1.00 95.81 85 PRO A CA 1
ATOM 661 C C . PRO A 1 85 ? 8.906 6.022 -11.625 1.00 95.81 85 PRO A C 1
ATOM 663 O O . PRO A 1 85 ? 8.830 6.950 -12.429 1.00 95.81 85 PRO A O 1
ATOM 666 N N . GLY A 1 86 ? 8.306 4.852 -11.827 1.00 95.25 86 GLY A N 1
ATOM 667 C CA . GLY A 1 86 ? 7.331 4.622 -12.889 1.00 95.25 86 GLY A CA 1
ATOM 668 C C . GLY A 1 86 ? 5.917 5.056 -12.491 1.00 95.25 86 GLY A C 1
ATOM 669 O O . GLY A 1 86 ? 5.691 5.714 -11.473 1.00 95.25 86 GLY A O 1
ATOM 670 N N . THR A 1 87 ? 4.929 4.656 -13.291 1.00 96.19 87 THR A N 1
ATOM 671 C CA . THR A 1 87 ? 3.512 4.905 -12.995 1.00 96.19 87 THR A CA 1
ATOM 672 C C . THR A 1 87 ? 3.038 4.044 -11.825 1.00 96.19 87 THR A C 1
ATOM 674 O O . THR A 1 87 ? 3.206 2.825 -11.828 1.00 96.19 87 THR A O 1
ATOM 677 N N . ALA A 1 88 ? 2.416 4.680 -10.832 1.00 97.31 88 ALA A N 1
ATOM 678 C CA . ALA A 1 88 ? 1.856 3.996 -9.675 1.00 97.31 88 ALA A CA 1
ATOM 679 C C . ALA A 1 88 ? 0.584 3.210 -10.024 1.00 97.31 88 ALA A C 1
ATOM 681 O O . ALA A 1 88 ? -0.316 3.728 -10.689 1.00 97.31 88 ALA A O 1
ATOM 682 N N . ALA A 1 89 ? 0.473 1.993 -9.495 1.00 97.88 89 ALA A N 1
ATOM 683 C CA . ALA A 1 89 ? -0.790 1.272 -9.420 1.00 97.88 89 ALA A CA 1
ATOM 684 C C . ALA A 1 89 ? -1.468 1.573 -8.078 1.00 97.88 89 ALA A C 1
ATOM 686 O O . ALA A 1 89 ? -0.909 1.286 -7.016 1.00 97.88 89 ALA A O 1
ATOM 687 N N . ARG A 1 90 ? -2.679 2.136 -8.128 1.00 97.81 90 ARG A N 1
ATOM 688 C CA . ARG A 1 90 ? -3.440 2.501 -6.931 1.00 97.81 90 ARG A CA 1
ATOM 689 C C . ARG A 1 90 ? -4.344 1.369 -6.470 1.00 97.81 90 ARG A C 1
ATOM 691 O O . ARG A 1 90 ? -5.136 0.836 -7.243 1.00 97.81 90 ARG A O 1
ATOM 698 N N . VAL A 1 91 ? -4.288 1.067 -5.179 1.00 97.56 91 VAL A N 1
ATOM 699 C CA . VAL A 1 91 ? -5.153 0.097 -4.506 1.00 97.56 91 VAL A CA 1
ATOM 700 C C . VAL A 1 91 ? -5.958 0.809 -3.431 1.00 97.56 91 VAL A C 1
ATOM 702 O O . VAL A 1 91 ? -5.421 1.602 -2.662 1.00 97.56 91 VAL A O 1
ATOM 705 N N . THR A 1 92 ? -7.252 0.508 -3.359 1.00 97.44 92 THR A N 1
ATOM 706 C CA . THR A 1 92 ? -8.147 1.030 -2.322 1.00 97.44 92 THR A CA 1
ATOM 707 C C . THR A 1 92 ? -8.618 -0.106 -1.424 1.00 97.44 92 THR A C 1
ATOM 709 O O . THR A 1 92 ? -9.089 -1.129 -1.913 1.00 97.44 92 THR A O 1
ATOM 712 N N . ILE A 1 93 ? -8.511 0.080 -0.109 1.00 94.75 93 ILE A N 1
ATOM 713 C CA . ILE A 1 93 ? -8.982 -0.859 0.912 1.00 94.75 93 ILE A CA 1
ATOM 714 C C . ILE A 1 93 ? -10.036 -0.163 1.767 1.00 94.75 93 ILE A C 1
ATOM 716 O O . ILE A 1 93 ? -9.771 0.880 2.359 1.00 94.75 93 ILE A O 1
ATOM 720 N N . ASN A 1 94 ? -11.212 -0.771 1.901 1.00 94.81 94 ASN A N 1
ATOM 721 C CA . ASN A 1 94 ? -12.196 -0.362 2.900 1.00 94.81 94 ASN A CA 1
ATOM 722 C C . ASN A 1 94 ? -11.891 -1.093 4.211 1.00 94.81 94 ASN A C 1
ATOM 724 O O . ASN A 1 94 ? -12.273 -2.248 4.398 1.00 94.81 94 ASN A O 1
ATOM 728 N N . ALA A 1 95 ? -11.147 -0.436 5.097 1.00 91.12 95 ALA A N 1
ATOM 729 C CA . ALA A 1 95 ? -10.717 -1.020 6.353 1.00 91.12 95 ALA A CA 1
ATOM 730 C C . ALA A 1 95 ? -11.834 -0.992 7.402 1.00 91.12 95 ALA A C 1
ATOM 732 O O . ALA A 1 95 ? -12.527 0.013 7.573 1.00 91.12 95 ALA A O 1
ATOM 733 N N . GLN A 1 96 ? -11.943 -2.090 8.142 1.00 87.69 96 GLN A N 1
ATOM 734 C CA . GLN A 1 96 ? -12.767 -2.243 9.333 1.00 87.69 96 GLN A CA 1
ATOM 735 C C . GLN A 1 96 ? -11.816 -2.511 10.497 1.00 87.69 96 GLN A C 1
ATOM 737 O O . GLN A 1 96 ? -1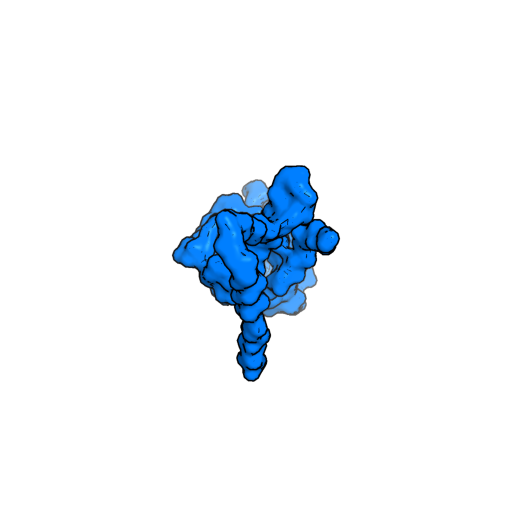1.232 -3.588 10.612 1.00 87.69 96 GLN A O 1
ATOM 742 N N . VAL A 1 97 ? -11.613 -1.494 11.326 1.00 81.19 97 VAL A N 1
ATOM 743 C CA . VAL A 1 97 ? -10.765 -1.548 12.513 1.00 81.19 97 VAL A CA 1
ATOM 744 C C . VAL A 1 97 ? -11.671 -1.415 13.722 1.00 81.19 97 VAL A C 1
ATOM 746 O O . VAL A 1 97 ? -12.376 -0.416 13.871 1.00 81.19 97 VAL A O 1
ATOM 749 N N . TYR A 1 98 ? -11.655 -2.427 14.584 1.00 73.50 98 TYR A N 1
ATOM 750 C CA . TYR A 1 98 ? -12.359 -2.342 15.856 1.00 73.50 98 TYR A CA 1
ATOM 751 C C . TYR A 1 98 ? -11.815 -1.160 16.666 1.00 73.50 98 TYR A C 1
ATOM 753 O O . TYR A 1 98 ? -10.598 -0.940 16.664 1.00 73.50 98 TYR A O 1
ATOM 761 N N . PRO A 1 99 ? -12.687 -0.393 17.342 1.00 65.69 99 PRO A N 1
ATOM 762 C CA . PRO A 1 99 ? -12.230 0.686 18.199 1.00 65.69 99 PRO A CA 1
ATOM 763 C C . PRO A 1 99 ? -11.247 0.139 19.246 1.00 65.69 99 PRO A C 1
ATOM 765 O O . PRO A 1 99 ? -11.371 -1.023 19.655 1.00 65.69 99 PRO A O 1
ATOM 768 N N . PRO A 1 100 ? -10.270 0.952 19.684 1.00 60.81 100 PRO A N 1
ATOM 769 C CA . PRO A 1 100 ? -9.463 0.612 20.844 1.00 60.81 100 PRO A CA 1
ATOM 770 C C . PRO A 1 100 ? -10.367 0.222 22.018 1.00 60.81 100 PRO A C 1
ATOM 772 O O . PRO A 1 100 ? -11.425 0.823 22.214 1.00 60.81 100 PRO A O 1
ATOM 775 N N . ASP A 1 101 ? -9.956 -0.789 22.782 1.00 63.28 101 ASP A N 1
ATOM 776 C CA . ASP A 1 101 ? -10.675 -1.189 23.991 1.00 63.28 101 ASP A CA 1
ATOM 777 C C . ASP A 1 101 ? -10.747 -0.002 24.961 1.00 63.28 101 ASP A C 1
ATOM 779 O O . ASP A 1 101 ? -9.799 0.786 25.063 1.00 63.28 101 ASP A O 1
ATOM 783 N N . VAL A 1 102 ? -11.873 0.137 25.658 1.00 63.94 102 VAL A N 1
ATOM 784 C CA . VAL A 1 102 ? -12.058 1.233 26.611 1.00 63.94 102 VAL A CA 1
ATOM 785 C C . VAL A 1 102 ? -11.040 1.053 27.736 1.00 63.94 102 VAL A C 1
ATOM 787 O O . VAL A 1 102 ? -10.904 -0.042 28.297 1.00 63.94 102 VAL A O 1
ATOM 790 N N . LEU A 1 103 ? -10.291 2.117 28.041 1.00 66.81 103 LEU A N 1
ATOM 791 C CA . LEU A 1 103 ? -9.345 2.104 29.153 1.00 66.81 103 LEU A CA 1
ATOM 792 C C . LEU A 1 103 ? -10.097 1.793 30.448 1.00 66.81 103 LEU A C 1
ATOM 794 O O . LEU A 1 103 ? -11.205 2.279 30.667 1.00 66.81 103 LEU A O 1
ATOM 798 N N . ARG A 1 104 ? -9.483 0.979 31.308 1.00 64.56 104 ARG A N 1
ATOM 799 C CA . ARG A 1 104 ? -10.019 0.767 32.651 1.00 64.56 104 ARG A CA 1
ATOM 800 C C . ARG A 1 104 ? -9.952 2.079 33.429 1.00 64.56 104 ARG A C 1
ATOM 802 O O . ARG A 1 104 ? -8.960 2.803 33.337 1.00 64.56 104 ARG A O 1
ATOM 809 N N . LEU A 1 105 ? -10.995 2.346 34.197 1.00 74.44 105 LEU A N 1
ATOM 810 C CA . LEU A 1 105 ? -11.023 3.355 35.242 1.00 74.44 105 LEU A CA 1
ATOM 811 C C . LEU A 1 105 ? -10.003 2.992 36.339 1.00 74.44 105 LEU A C 1
ATOM 813 O O . LEU A 1 105 ? -9.450 1.887 36.366 1.00 74.44 105 LEU A O 1
ATOM 817 N N . SER A 1 106 ? -9.720 3.929 37.247 1.00 79.25 106 SER A N 1
ATOM 818 C CA . SER A 1 106 ? -8.723 3.747 38.317 1.00 79.25 106 SER A CA 1
ATOM 819 C C . SER A 1 106 ? -9.064 2.629 39.309 1.00 79.25 106 SER A C 1
ATOM 821 O O . SER A 1 106 ? -8.186 2.161 40.027 1.00 79.25 106 SER A O 1
ATOM 823 N N . ASP A 1 107 ? -10.320 2.191 39.336 1.00 75.81 107 ASP A N 1
ATOM 824 C CA . ASP A 1 107 ? -10.836 1.062 40.116 1.00 75.81 107 ASP A CA 1
ATOM 825 C C . ASP A 1 107 ? -10.728 -0.294 39.378 1.00 75.81 107 ASP A C 1
ATOM 827 O O . ASP A 1 107 ? -11.080 -1.339 39.922 1.00 75.81 107 ASP A O 1
ATOM 831 N N . GLY A 1 108 ? -10.231 -0.300 38.136 1.00 66.50 108 GLY A N 1
ATOM 832 C CA . GLY A 1 108 ? -10.104 -1.490 37.298 1.00 66.50 108 GLY A CA 1
ATOM 833 C C . GLY A 1 108 ? -11.364 -1.875 36.510 1.00 66.50 108 GLY A C 1
ATOM 834 O O . GLY A 1 108 ? -11.280 -2.797 35.687 1.00 66.50 108 GLY A O 1
ATOM 835 N N . GLN A 1 109 ? -12.491 -1.182 36.696 1.00 72.38 109 GLN A N 1
ATOM 836 C CA . GLN A 1 109 ? -13.717 -1.348 35.906 1.00 72.38 109 GLN A CA 1
ATOM 837 C C . GLN A 1 109 ? -13.557 -0.702 34.522 1.00 72.38 109 GLN A C 1
ATOM 839 O O . GLN A 1 109 ? -12.718 0.170 34.316 1.00 72.38 109 GLN A O 1
ATOM 844 N N . ARG A 1 110 ? -14.352 -1.125 33.533 1.00 65.81 110 ARG A N 1
ATOM 845 C CA . ARG A 1 110 ? -14.424 -0.448 32.214 1.00 65.81 110 ARG A CA 1
ATOM 846 C C . ARG A 1 110 ? -15.597 0.512 32.090 1.00 65.81 110 ARG A C 1
ATOM 848 O O . ARG A 1 110 ? -15.551 1.434 31.285 1.00 65.81 110 ARG A O 1
ATOM 855 N N . PHE A 1 111 ? -16.646 0.243 32.849 1.00 73.88 111 PHE A N 1
ATOM 856 C CA . PHE A 1 111 ? -17.884 0.995 32.869 1.00 73.88 111 PHE A CA 1
ATOM 857 C C . PHE A 1 111 ? -18.239 1.190 34.334 1.00 73.88 111 PHE A C 1
ATOM 859 O O . PHE A 1 111 ? -18.138 0.236 35.105 1.00 73.88 111 PHE A O 1
ATOM 866 N N . ASP A 1 112 ? -18.623 2.405 34.698 1.00 68.38 112 ASP A N 1
ATOM 867 C CA . ASP A 1 112 ? -19.167 2.687 36.019 1.00 68.38 112 ASP A CA 1
ATOM 868 C C . ASP A 1 112 ? -20.694 2.707 35.922 1.00 68.38 112 ASP A C 1
ATOM 870 O O . ASP A 1 112 ? -21.262 3.243 34.964 1.00 68.38 112 ASP A O 1
ATOM 874 N N . ILE A 1 113 ? -21.352 2.086 36.892 1.00 68.00 113 ILE A N 1
ATOM 875 C CA . ILE A 1 113 ? -22.802 2.128 37.044 1.00 68.00 113 ILE A CA 1
ATOM 876 C C . ILE A 1 113 ? -23.047 2.746 38.409 1.00 68.00 113 ILE A C 1
ATOM 878 O O . ILE A 1 113 ? -22.899 2.085 39.434 1.00 68.00 113 ILE A O 1
ATOM 882 N N . ASN A 1 114 ? -23.439 4.016 38.412 1.00 63.62 114 ASN A N 1
ATOM 883 C CA . ASN A 1 114 ? -23.800 4.703 39.638 1.00 63.62 114 ASN A CA 1
ATOM 884 C C . ASN A 1 114 ? -25.320 4.624 39.846 1.00 63.62 114 ASN A C 1
ATOM 886 O O . ASN A 1 114 ? -26.080 5.257 39.112 1.00 63.62 114 ASN A O 1
ATOM 890 N N . GLU A 1 115 ? -25.767 3.858 40.842 1.00 68.06 115 GLU A N 1
ATOM 891 C CA . GLU A 1 115 ? -27.146 3.914 41.331 1.00 68.06 115 GLU A CA 1
ATOM 892 C C . GLU A 1 115 ? -27.235 4.831 42.551 1.00 68.06 115 GLU A C 1
ATOM 894 O O . GLU A 1 115 ? -26.742 4.510 43.628 1.00 68.06 115 GLU A O 1
ATOM 899 N N . SER A 1 116 ? -27.946 5.951 42.412 1.00 61.12 116 SER A N 1
ATOM 900 C CA . SER A 1 116 ? -28.253 6.852 43.534 1.00 61.12 116 SER A CA 1
ATOM 901 C C . SER A 1 116 ? -29.470 6.389 44.366 1.00 61.12 116 SER A C 1
ATOM 903 O O . SER A 1 116 ? -29.961 7.145 45.205 1.00 61.12 116 SER A O 1
ATOM 905 N N . GLY A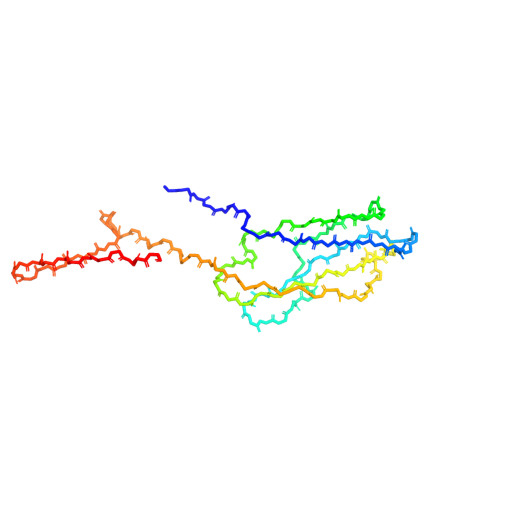 1 117 ? -29.958 5.163 44.131 1.00 68.31 117 GLY A N 1
ATOM 906 C CA . GLY A 1 117 ? -31.144 4.552 44.741 1.00 68.31 117 GLY A CA 1
ATOM 907 C C . GLY A 1 117 ? -32.106 3.991 43.684 1.00 68.31 117 GLY A C 1
ATOM 908 O O . GLY A 1 117 ? -32.542 4.729 42.803 1.00 68.31 117 GLY A O 1
ATOM 909 N N . GLY A 1 118 ? -32.440 2.699 43.769 1.00 71.94 118 GLY A N 1
ATOM 910 C CA . GLY A 1 118 ? -33.255 1.989 42.772 1.00 71.94 118 GLY A CA 1
ATOM 911 C C . GLY A 1 118 ? -32.816 0.532 42.567 1.00 71.94 118 GLY A C 1
ATOM 912 O O . GLY A 1 118 ? -32.024 0.021 43.353 1.00 71.94 118 GLY A O 1
ATOM 913 N N . ILE A 1 119 ? -33.385 -0.137 41.552 1.00 70.81 119 ILE A N 1
ATOM 914 C CA . ILE A 1 119 ? -32.874 -1.399 40.987 1.00 70.81 119 ILE A CA 1
ATOM 915 C C . ILE A 1 119 ? -32.341 -1.090 39.582 1.00 70.81 119 ILE A C 1
ATOM 917 O O . ILE A 1 119 ? -33.133 -0.773 38.688 1.00 70.81 119 ILE A O 1
ATOM 921 N N . ALA A 1 120 ? -31.039 -1.268 39.355 1.00 62.94 120 ALA A N 1
ATOM 922 C CA . ALA A 1 120 ? -30.444 -1.150 38.029 1.00 62.94 120 ALA A CA 1
ATOM 923 C C . ALA A 1 120 ? -30.635 -2.455 37.258 1.00 62.94 120 ALA A C 1
ATOM 925 O O . ALA A 1 120 ? -30.007 -3.474 37.548 1.00 62.94 120 ALA A O 1
ATOM 926 N N . ILE A 1 121 ? -31.476 -2.420 36.224 1.00 65.06 121 ILE A N 1
ATOM 927 C CA . ILE A 1 121 ? -31.614 -3.526 35.271 1.00 65.06 121 ILE A CA 1
ATOM 928 C C . ILE A 1 121 ? -30.811 -3.187 34.017 1.00 65.06 121 ILE A C 1
ATOM 930 O O . ILE A 1 121 ? -31.251 -2.413 33.168 1.00 65.06 121 ILE A O 1
ATOM 934 N N . VAL A 1 122 ? -29.635 -3.799 33.876 1.00 61.31 122 VAL A N 1
ATOM 935 C CA . VAL A 1 122 ? -28.830 -3.710 32.651 1.00 61.31 122 VAL A CA 1
ATOM 936 C C . VAL A 1 122 ? -29.222 -4.854 31.723 1.00 61.31 122 VAL A C 1
ATOM 938 O O . VAL A 1 122 ? -28.833 -6.001 31.929 1.00 61.31 122 VAL A O 1
ATOM 941 N N . SER A 1 123 ? -30.008 -4.542 30.695 1.00 55.28 123 SER A N 1
ATOM 942 C CA . SER A 1 123 ? -30.345 -5.495 29.632 1.00 55.28 123 SER A CA 1
ATOM 943 C C . SER A 1 123 ? -29.372 -5.339 28.465 1.00 55.28 123 SER A C 1
ATOM 945 O O . SER A 1 123 ? -29.093 -4.220 28.041 1.00 55.28 123 SER A O 1
ATOM 947 N N . PHE A 1 124 ? -28.880 -6.449 27.915 1.00 43.91 124 PHE A N 1
ATOM 948 C CA . PHE A 1 124 ? -28.143 -6.456 26.650 1.00 43.91 124 PHE A CA 1
ATOM 949 C C . PHE A 1 124 ? -28.726 -7.507 25.704 1.00 43.91 124 PHE A C 1
ATOM 951 O O . PHE A 1 124 ? -29.288 -8.514 26.135 1.00 43.91 124 PHE A O 1
ATOM 958 N N . THR A 1 125 ? -28.596 -7.275 24.399 1.00 41.62 125 THR A N 1
ATOM 959 C CA . THR A 1 125 ? -28.997 -8.224 23.355 1.00 41.62 125 THR A CA 1
ATOM 960 C C . THR A 1 125 ? -27.865 -8.331 22.345 1.00 41.62 125 THR A C 1
ATOM 962 O O . THR A 1 125 ? -27.316 -7.317 21.916 1.00 41.62 125 THR A O 1
ATOM 965 N N . TYR A 1 126 ? -27.486 -9.556 21.983 1.00 48.81 126 TYR A N 1
ATOM 966 C CA . TYR A 1 126 ? -26.511 -9.776 20.918 1.00 48.81 126 TYR A CA 1
ATOM 967 C C . TYR A 1 126 ? -27.126 -9.405 19.559 1.00 48.81 126 TYR A C 1
ATOM 969 O O . TYR A 1 126 ? -28.273 -9.782 19.310 1.00 48.81 126 TYR A O 1
ATOM 977 N N . PRO A 1 127 ? -26.396 -8.721 18.658 1.00 37.03 127 PRO A N 1
ATOM 978 C CA . PRO A 1 127 ? -26.817 -8.628 17.269 1.00 37.03 127 PRO A CA 1
ATOM 979 C C . PRO A 1 127 ? -26.765 -10.030 16.650 1.00 37.03 127 PRO A C 1
ATOM 981 O O . PRO A 1 127 ? -25.730 -10.698 16.687 1.00 37.03 127 PRO A O 1
ATOM 984 N N . THR A 1 128 ? -27.896 -10.493 16.124 1.00 44.47 128 THR A N 1
ATOM 985 C CA . THR A 1 128 ? -27.957 -11.708 15.307 1.00 44.47 128 THR A CA 1
ATOM 986 C C . THR A 1 128 ? -27.192 -11.475 14.007 1.00 44.47 128 THR A C 1
ATOM 988 O O . THR A 1 128 ? -27.358 -10.420 13.391 1.00 44.47 128 THR A O 1
ATOM 991 N N . LEU A 1 129 ? -26.340 -12.442 13.650 1.00 43.00 129 LEU A N 1
ATOM 992 C CA . LEU A 1 129 ? -25.548 -12.469 12.414 1.00 43.00 129 LEU A CA 1
ATOM 993 C C . LEU A 1 129 ? -26.421 -12.378 11.159 1.00 43.00 129 LEU A C 1
ATOM 995 O O . LEU A 1 129 ? -27.510 -12.996 11.165 1.00 43.00 129 LEU A O 1
#

pLDDT: mean 84.7, std 16.99, range [37.03, 98.56]

=== Feature glossary ===
Legend for the data blocks above and below:

— What the protein is —

Sequence gives the chain of amino acids in standard one-letter code (A=alanine, C=cysteine, …, Y=tyrosine), read N→C. It is the only feature that is directly encoded by the gene; all structural features are derived from the folded form of this sequence.

The annotation block draws on four external resources. InterPro: which protein families and domains the sequence belongs to. GO: standardized terms for what the protein does, what process it participates in, and where in the cell it acts. CATH: which structural fold it has in the CATH hierarchy. Organism: the species of origin.

— Where its 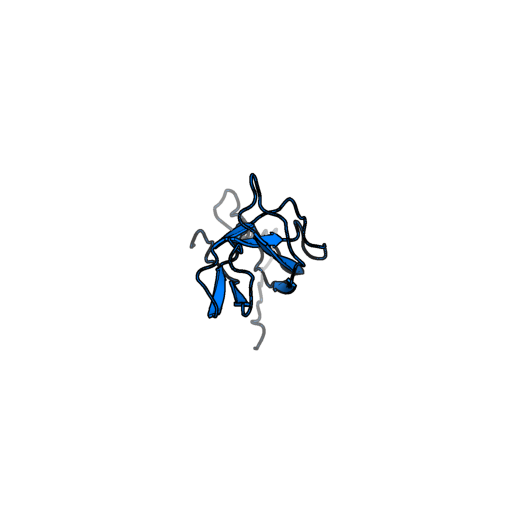atoms are —

Atomic coordinates in PDBx/mmCIF format — the same representation the Protein Data Bank distributes. Each line of the _atom_site loop places one backbone atom in Cartesian space (units: ångströms, origin: arbitrary).

Six rendered views show the 3D structure from the faces of a cube — i.e. along ±x, ±y, ±z. Rendering representation is drawn randomly per protein from cartoon (secondary-structure ribbons), sticks (backbone bonds), or molecular surface; coloring is either N→C rainbow (blue at the N-terminus through red at the C-terminus) or one color per chain.

— Local backbone conformation —

DSSP 8-state secondary structure assigns each residue one of H (α-helix), G (3₁₀-helix), I (π-helix), E (extended β-strand), B (isolated β-bridge), T (hydrogen-bonded turn), S (bend), or '-' (coil). The assignment is computed from backbone hydrogen-bond geometry via the Kabsch–Sander algorithm.

P-SEA three-state annotation labels each residue as helix, strand, or coil based purely on the geometry of the Cα trace. It serves as a fallback when the full backbone (and thus DSSP) is unavailable.

φ (phi) and ψ (psi) are the two rotatable backbone dihedrals per residue: φ is the C(i-1)–N–Cα–C torsion, ψ is the N–Cα–C–N(i+1) torsion, both in degrees on (−180°, 180°]. α-helical residues cluster near (−60°, −45°); β-strand residues near (−120°, +130°). A Ramachandran plot is simply a scatter of (φ, ψ) for every residue.

— Global shape and packing —

Radius of gyration (Rg) is the root-mean-square distance of Cα atoms from their centroid — a single number for overall size and compactness. A globular domain of N residues has Rg ≈ 2.2·N^0.38 Å; an extended or disordered chain has a much larger Rg. The Cα contact count is the number of residue pairs whose Cα atoms are within 8 Å and are more than four positions apart in sequence — a standard proxy for tertiary packing density. The bounding box is the smallest axis-aligned box enclosing all Cα atoms.

Accessible surface area quantifies burial. A residue with SASA near zero is packed into the hydrophobic core; one with SASA >100 Å² sits on the surface. Computed here via the Shrake–Rupley numerical algorithm with a 1.4 Å probe.

The contact map is a binary N×N matrix image: pixel (i, j) is dark where Cα_i and Cα_j are within 8 Å and |i−j|>4. Because the |i−j|>4 filter removes local helical contacts, off-diagonal stripes parallel to the main diagonal indicate parallel β-sheets; stripes perpendicular to it indicate antiparallel β-sheets. The Ramachandran plot scatters every residue's (φ, ψ) pair against the sterically allowed regions. The PAE heatmap renders the predicted-aligned-error matrix.

— Structural neighborhood —

A 3Di character summarizes, for each residue, the relative orientation of the Cα frame of its nearest spatial neighbor. Because it encodes fold topology rather than chemistry, 3Di alignments detect remote structural similarity that sequence alignment misses.

Structural nearest neighbors (via Foldseek easy-search vs the PDB). Reported per hit: target PDB id, E-value, and alignment TM-score. A TM-score above ~0.5 is the conventional threshold for 'same fold'.

— Confidence and disorder —

For AlphaFold models, the B-factor field carries pLDDT — the model's own estimate of local accuracy on a 0–100 scale. Regions with pLDDT<50 should be treated as essentially unmodeled; they often correspond to intrinsically disordered segments.

B-factor (Debye–Waller factor) reflects atomic displacement in the crystal lattice. It is an experimental observable (units Å²), not a prediction; low values mean the atom is pinned down, high values mean it moves or is heterogeneous across the crystal.

Predicted Aligned Error (PAE) is an AlphaFold confidence matrix: entry (i, j) is the expected error in the position of residue j, in ångströms, when the prediction is superimposed on the true structure at residue i. Low PAE within a block of residues means that block is internally rigid and well-predicted; high PAE between two blocks means their relative placement is uncertain even if each block individually is confident.